Protein AF-L8PBN9-F1 (afdb_monomer_lite)

Foldseek 3Di:
DCVVVVVVVCLVPDPDPPVSVVVVLVVQLVVQLVVLLVLQVVLLVQWDPPDPWIDGRDDVSNVSLVQQLCQLPVPDDSRVSSNVLNCCVPVVPCVVVSSVSSSRSSSVVSVVCVVVVVVVVVVVVVVVVVVVPPD

Organism: NCBI:txid1160705

Sequence (135 aa):
MNTAVEGLRAVLEGSGGGAEKAVRETLATQIASEAWICLFNTAIYASSADEEEPTWPGGWQEDVLRRMLPDVFPDLSPDDALKEALQRRTGGHGGGDLQMRINVAAGRQAMRSKKITSALRALVRIGDAGKESGV

pLDDT: mean 76.47, std 17.83, range [38.59, 96.12]

Secondary structure (DSSP, 8-state):
--HHHHHHHHHHHS---HHHHHHHHHHHHHHHHHHHHHHHHHHHHHSB-SSSSPBPPPTHHHHHHHHHHHHH-TTS-HHHHHHHHHHHHHSSSSHHHHHHHHHHHHHHHHHHTHHHHHHHHHHHHHHHHTTSS--

Structure (mmCIF, N/CA/C/O backbone):
data_AF-L8PBN9-F1
#
_entry.id   AF-L8PBN9-F1
#
loop_
_atom_site.group_PDB
_atom_site.id
_atom_site.type_symbol
_atom_site.label_atom_id
_atom_site.label_alt_id
_atom_site.label_comp_id
_atom_site.label_asym_id
_atom_site.label_entity_id
_atom_site.label_seq_id
_atom_site.pdbx_PDB_ins_code
_atom_site.Cartn_x
_atom_site.Cartn_y
_atom_site.Cartn_z
_atom_site.occupancy
_atom_site.B_iso_or_equiv
_atom_site.auth_seq_id
_atom_site.auth_comp_id
_atom_site.auth_asym_id
_atom_site.auth_atom_id
_atom_site.pdbx_PDB_model_num
ATOM 1 N N . MET A 1 1 ? 2.342 18.235 30.895 1.00 43.69 1 MET A N 1
ATOM 2 C CA . MET A 1 1 ? 2.483 17.857 29.470 1.00 43.69 1 MET A CA 1
ATOM 3 C C . MET A 1 1 ? 2.328 16.345 29.350 1.00 43.69 1 MET A C 1
ATOM 5 O O . MET A 1 1 ? 3.317 15.640 29.402 1.00 43.69 1 MET A O 1
ATOM 9 N N . ASN A 1 2 ? 1.091 15.848 29.304 1.00 43.47 2 ASN A N 1
ATOM 10 C CA . ASN A 1 2 ? 0.772 14.454 28.933 1.00 43.47 2 ASN A CA 1
ATOM 11 C C . ASN A 1 2 ? -0.717 14.255 28.574 1.00 43.47 2 ASN A C 1
ATOM 13 O O . ASN A 1 2 ? -1.143 13.160 28.227 1.00 43.47 2 ASN A O 1
ATOM 17 N N . THR A 1 3 ? -1.496 15.340 28.570 1.00 52.97 3 THR A N 1
ATOM 18 C CA . THR A 1 3 ? -2.949 15.351 28.363 1.00 52.97 3 THR A CA 1
ATOM 19 C C . THR A 1 3 ? -3.370 14.849 26.985 1.00 52.97 3 THR A C 1
ATOM 21 O O . THR A 1 3 ? -4.449 14.288 26.842 1.00 52.97 3 THR A O 1
ATOM 24 N N . ALA A 1 4 ? -2.517 15.004 25.969 1.00 56.94 4 ALA A N 1
ATOM 25 C CA . ALA A 1 4 ? -2.769 14.458 24.638 1.00 56.94 4 ALA A CA 1
ATOM 26 C C . ALA A 1 4 ? -2.675 12.920 24.615 1.00 56.94 4 ALA A C 1
ATOM 28 O O . ALA A 1 4 ? -3.490 12.261 23.975 1.00 56.94 4 ALA A O 1
ATOM 29 N N . VAL A 1 5 ? -1.715 12.347 25.349 1.00 59.00 5 VAL A N 1
ATOM 30 C CA . VAL A 1 5 ? -1.510 10.892 25.440 1.00 59.00 5 VAL A CA 1
ATOM 31 C C . VAL A 1 5 ? -2.564 10.261 26.352 1.00 59.00 5 VAL A C 1
ATOM 33 O O . VAL A 1 5 ? -3.125 9.224 26.013 1.00 59.00 5 VAL A O 1
ATOM 36 N N . GLU A 1 6 ? -2.907 10.919 27.461 1.00 58.81 6 GLU A N 1
ATOM 37 C CA . GLU A 1 6 ? -3.995 10.500 28.357 1.00 58.81 6 GLU A CA 1
ATOM 38 C C . GLU A 1 6 ? -5.373 10.618 27.696 1.00 58.81 6 GLU A C 1
ATOM 40 O O . GLU A 1 6 ? -6.202 9.727 27.859 1.00 58.81 6 GLU A O 1
ATOM 45 N N . GLY A 1 7 ? -5.607 11.658 26.889 1.00 60.81 7 GLY A N 1
ATOM 46 C CA . GLY A 1 7 ? -6.832 11.806 26.101 1.00 60.81 7 GLY A CA 1
ATOM 47 C C . GLY A 1 7 ? -6.970 10.726 25.027 1.00 60.81 7 GLY A C 1
ATOM 48 O O . GLY A 1 7 ? -8.044 10.148 24.872 1.00 60.81 7 GLY A O 1
ATOM 49 N N . LEU A 1 8 ? -5.875 10.383 24.338 1.00 58.81 8 LEU A N 1
ATOM 50 C CA . LEU A 1 8 ? -5.857 9.272 23.383 1.00 58.81 8 LEU A CA 1
ATOM 51 C C . LEU A 1 8 ? -6.096 7.927 24.082 1.00 58.81 8 LEU A C 1
ATOM 53 O O . LEU A 1 8 ? -6.840 7.092 23.575 1.00 58.81 8 LEU A O 1
ATOM 57 N N . ARG A 1 9 ? -5.518 7.735 25.272 1.00 61.97 9 ARG A N 1
ATOM 58 C CA . ARG A 1 9 ? -5.718 6.538 26.092 1.00 61.97 9 ARG A CA 1
ATOM 59 C C . ARG A 1 9 ? -7.161 6.416 26.589 1.00 61.97 9 ARG A C 1
ATOM 61 O O . ARG A 1 9 ? -7.733 5.342 26.471 1.00 61.97 9 ARG A O 1
ATOM 68 N N . ALA A 1 10 ? -7.783 7.506 27.032 1.00 61.94 10 ALA A N 1
ATOM 69 C CA . ALA A 1 10 ? -9.184 7.528 27.459 1.00 61.94 10 ALA A CA 1
ATOM 70 C C . ALA A 1 10 ? -10.160 7.210 26.312 1.00 61.94 10 ALA A C 1
ATOM 72 O O . ALA A 1 10 ? -11.133 6.494 26.521 1.00 61.94 10 ALA A O 1
ATOM 73 N N . VAL A 1 11 ? -9.867 7.664 25.087 1.00 61.72 11 VAL A N 1
ATOM 74 C CA . VAL A 1 11 ? -10.629 7.293 23.879 1.00 61.72 11 VAL A CA 1
ATOM 75 C C . VAL A 1 11 ? -10.388 5.835 23.475 1.00 61.72 11 VAL A C 1
ATOM 77 O O . VAL A 1 11 ? -11.198 5.257 22.764 1.00 61.72 11 VAL A O 1
ATOM 80 N N . LEU A 1 12 ? -9.288 5.205 23.883 1.00 58.53 12 LEU A N 1
ATOM 81 C CA . LEU A 1 12 ? -9.021 3.790 23.600 1.00 58.53 12 LEU A CA 1
ATOM 82 C C . LEU A 1 12 ? -9.579 2.855 24.687 1.00 58.53 12 LEU A C 1
ATOM 84 O O . LEU A 1 12 ? -10.018 1.755 24.360 1.00 58.53 12 LEU A O 1
ATOM 88 N N . GLU A 1 13 ? -9.583 3.297 25.947 1.00 63.09 13 GLU A N 1
ATOM 89 C CA . GLU A 1 13 ? -10.016 2.537 27.132 1.00 63.09 13 GLU A CA 1
ATOM 90 C C . GLU A 1 13 ? -11.494 2.773 27.499 1.00 63.09 13 GLU A C 1
ATOM 92 O O . GLU A 1 13 ? -12.081 1.981 28.237 1.00 63.09 13 GLU A O 1
ATOM 97 N N . GLY A 1 14 ? -12.121 3.827 26.969 1.00 54.06 14 GLY A N 1
ATOM 98 C CA . GLY A 1 14 ? -13.529 4.141 27.184 1.00 54.06 14 GLY A CA 1
ATOM 99 C C . GLY A 1 14 ? -14.475 3.133 26.526 1.00 54.06 14 GLY A C 1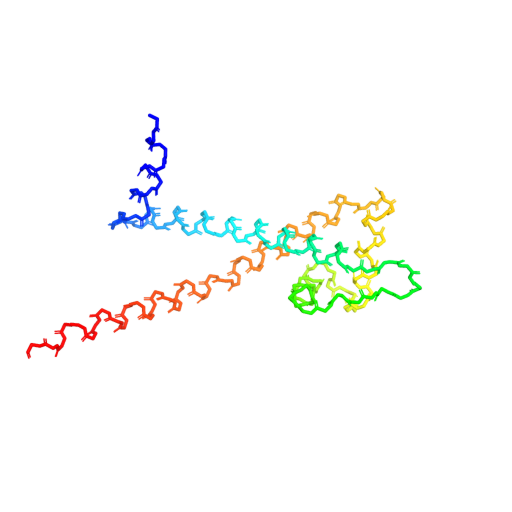
ATOM 100 O O . GLY A 1 14 ? -14.423 2.875 25.318 1.00 54.06 14 GLY A O 1
ATOM 101 N N . SER A 1 15 ? -15.419 2.606 27.309 1.00 57.66 15 SER A N 1
ATOM 102 C CA . SER A 1 15 ? -1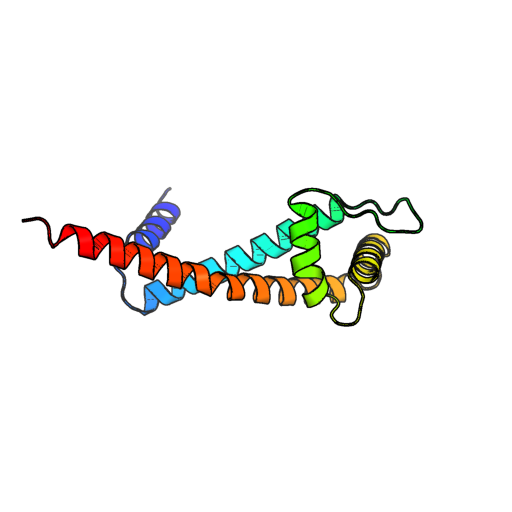6.593 1.844 26.860 1.00 57.66 15 SER A CA 1
ATOM 103 C C . SER A 1 15 ? -17.610 2.756 26.142 1.00 57.66 15 SER A C 1
ATOM 105 O O . SER A 1 15 ? -18.759 2.911 26.544 1.00 57.66 15 SER A O 1
ATOM 107 N N . GLY A 1 16 ? -17.160 3.409 25.071 1.00 49.53 16 GLY A N 1
ATOM 108 C CA . GLY A 1 16 ? -17.890 4.430 24.328 1.00 49.53 16 GLY A CA 1
ATOM 109 C C . GLY A 1 16 ? -18.983 3.907 23.399 1.00 49.53 16 GLY A C 1
ATOM 110 O O . GLY A 1 16 ? -18.818 2.881 22.732 1.00 49.53 16 GLY A O 1
ATOM 111 N N . GLY A 1 17 ? -20.080 4.666 23.299 1.00 65.38 17 GLY A N 1
ATOM 112 C CA . GLY A 1 17 ? -21.181 4.440 22.356 1.00 65.38 17 GLY A CA 1
ATOM 113 C C . GLY A 1 17 ? -20.766 4.477 20.874 1.00 65.38 17 GLY A C 1
ATOM 114 O O . GLY A 1 17 ? -19.609 4.706 20.519 1.00 65.38 17 GLY A O 1
ATOM 115 N N . GLY A 1 18 ? -21.733 4.254 19.973 1.00 67.25 18 GLY A N 1
ATOM 116 C CA . GLY A 1 18 ? -21.491 4.017 18.538 1.00 67.25 18 GLY A CA 1
ATOM 117 C C . GLY A 1 18 ? -20.609 5.049 17.815 1.00 67.25 18 GLY A C 1
ATOM 118 O O . GLY A 1 18 ? -19.855 4.667 16.923 1.00 67.25 18 GLY A O 1
ATOM 119 N N . ALA A 1 19 ? -20.640 6.322 18.227 1.00 70.94 19 ALA A N 1
ATOM 120 C CA . ALA A 1 19 ? -19.827 7.388 17.636 1.00 70.94 19 ALA A CA 1
ATOM 121 C C . ALA A 1 19 ? -18.323 7.248 17.947 1.00 70.94 19 ALA A C 1
ATOM 123 O O . ALA A 1 19 ? -17.499 7.339 17.041 1.00 70.94 19 ALA A O 1
ATOM 124 N N . GLU A 1 20 ? -17.949 6.954 19.195 1.00 71.56 20 GLU A N 1
ATOM 125 C CA . GLU A 1 20 ? -16.544 6.786 19.598 1.00 71.56 20 GLU A CA 1
ATOM 126 C C . GLU A 1 20 ? -15.922 5.553 18.933 1.00 71.56 20 GLU A C 1
ATOM 128 O O . GLU A 1 20 ? -14.799 5.577 18.428 1.00 71.56 20 GLU A O 1
ATOM 133 N N . LYS A 1 21 ? -16.714 4.481 18.831 1.00 72.38 21 LYS A N 1
ATOM 134 C CA . LYS A 1 21 ? -16.360 3.292 18.058 1.00 72.38 21 LYS A CA 1
ATOM 135 C C . LYS A 1 21 ? -16.118 3.620 16.580 1.00 72.38 21 LYS A C 1
ATOM 137 O O . LYS A 1 21 ? -15.131 3.143 16.026 1.00 72.38 21 LYS A O 1
ATOM 142 N N . ALA A 1 22 ? -16.977 4.426 15.955 1.00 73.81 22 ALA A N 1
ATOM 143 C CA . ALA A 1 22 ? -16.823 4.818 14.554 1.00 73.81 22 ALA A CA 1
ATOM 144 C C . ALA A 1 22 ? -15.561 5.667 14.323 1.00 73.81 22 ALA A C 1
ATOM 146 O O . ALA A 1 22 ? -14.848 5.454 13.339 1.00 73.81 22 ALA A O 1
ATOM 147 N N . VAL A 1 23 ? -15.236 6.575 15.250 1.00 78.69 23 VAL A N 1
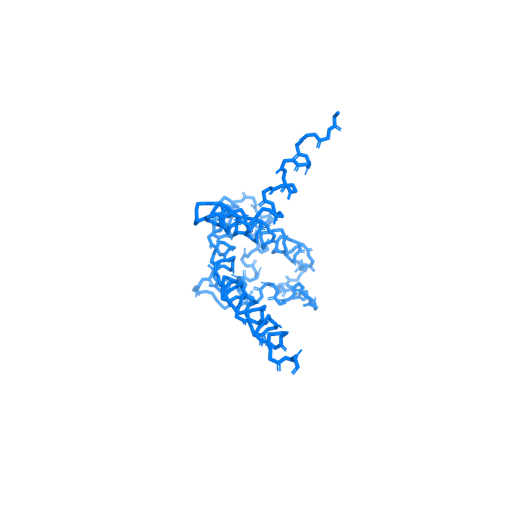ATOM 148 C CA . VAL A 1 23 ? -13.990 7.358 15.210 1.00 78.69 23 VAL A CA 1
ATOM 149 C C . VAL A 1 23 ? -12.771 6.439 15.315 1.00 78.69 23 VAL A C 1
ATOM 151 O O . VAL A 1 23 ? -11.893 6.503 14.454 1.00 78.69 23 VAL A O 1
ATOM 154 N N . ARG A 1 24 ? -12.741 5.519 16.292 1.00 76.25 24 ARG A N 1
ATOM 155 C CA . ARG A 1 24 ? -11.653 4.532 16.433 1.00 76.25 24 ARG A CA 1
ATOM 156 C C . ARG A 1 24 ? -11.476 3.673 15.182 1.00 76.25 24 A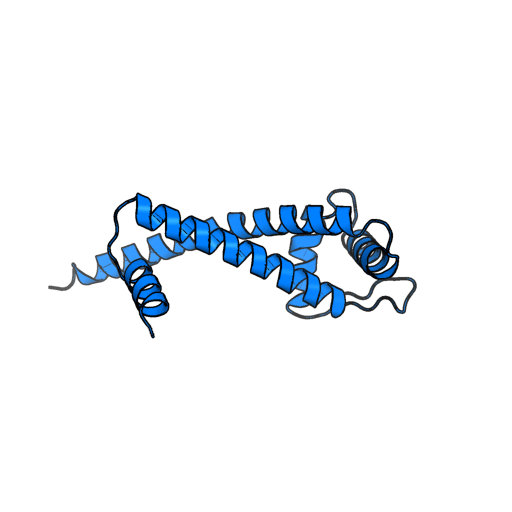RG A C 1
ATOM 158 O O . ARG A 1 24 ? -10.353 3.471 14.731 1.00 76.25 24 ARG A O 1
ATOM 165 N N . GLU A 1 25 ? -12.569 3.172 14.608 1.00 79.19 25 GLU A N 1
ATOM 166 C CA . GLU A 1 25 ? -12.524 2.347 13.392 1.00 79.19 25 GLU A CA 1
ATOM 167 C C . GLU A 1 25 ? -12.028 3.142 12.174 1.00 79.19 25 GLU A C 1
ATOM 169 O O . GLU A 1 25 ? -11.292 2.607 11.339 1.00 79.19 25 GLU A O 1
ATOM 174 N N . THR A 1 26 ? -12.383 4.425 12.084 1.00 82.94 26 THR A N 1
ATOM 175 C CA . THR A 1 26 ? -11.908 5.324 11.024 1.00 82.94 26 THR A CA 1
ATOM 176 C C . THR A 1 26 ? -10.406 5.563 11.145 1.00 82.94 26 THR A C 1
ATOM 178 O O . THR A 1 26 ? -9.680 5.327 10.179 1.00 82.94 26 THR A O 1
ATOM 181 N N . LEU A 1 27 ? -9.923 5.922 12.339 1.00 85.06 27 LEU A N 1
ATOM 182 C CA . LEU A 1 27 ? -8.495 6.127 12.601 1.00 85.06 27 LEU A CA 1
ATOM 183 C C . LEU A 1 27 ? -7.682 4.856 12.337 1.00 85.06 27 LEU A C 1
ATOM 185 O O . LEU A 1 27 ? -6.661 4.909 11.658 1.00 85.06 27 LEU A O 1
ATOM 189 N N . ALA A 1 28 ? -8.165 3.694 12.789 1.00 80.88 28 ALA A N 1
ATOM 190 C CA . ALA A 1 28 ? -7.506 2.417 12.525 1.00 80.88 28 ALA A CA 1
ATOM 191 C C . ALA A 1 28 ? -7.405 2.113 11.020 1.00 80.88 28 ALA A C 1
ATOM 193 O O . ALA A 1 28 ? -6.390 1.597 10.557 1.00 80.88 28 ALA A O 1
ATOM 194 N N . THR A 1 29 ? -8.438 2.458 10.243 1.00 83.88 29 THR A N 1
ATOM 195 C CA . THR A 1 29 ? -8.417 2.295 8.780 1.00 83.88 29 THR A CA 1
ATOM 196 C C . THR A 1 29 ? -7.380 3.209 8.137 1.00 83.88 29 THR A C 1
ATOM 198 O O . THR A 1 29 ? -6.655 2.772 7.246 1.00 83.88 29 THR A O 1
ATOM 201 N N . GLN A 1 30 ? -7.296 4.461 8.587 1.00 86.94 30 GLN A N 1
ATOM 202 C CA . GLN A 1 30 ? -6.327 5.419 8.068 1.00 86.94 30 GLN A CA 1
ATOM 203 C C . GLN A 1 30 ? -4.890 4.968 8.358 1.00 86.94 30 GLN A C 1
ATOM 205 O O . GLN A 1 30 ? -4.096 4.859 7.427 1.00 86.94 30 GLN A O 1
ATOM 210 N N . ILE A 1 31 ? -4.593 4.599 9.608 1.00 85.88 31 ILE A N 1
ATOM 211 C CA . ILE A 1 31 ? -3.272 4.091 10.012 1.00 85.88 31 ILE A CA 1
ATOM 212 C C . ILE A 1 31 ? -2.903 2.845 9.201 1.00 85.88 31 ILE A C 1
ATOM 214 O O . ILE A 1 31 ? -1.785 2.733 8.707 1.00 85.88 31 ILE A O 1
ATOM 218 N N . ALA A 1 32 ? -3.843 1.913 9.015 1.00 86.69 32 ALA A N 1
ATOM 219 C CA . ALA A 1 32 ? -3.600 0.729 8.199 1.00 86.69 32 ALA A CA 1
ATOM 220 C C . ALA A 1 32 ? -3.288 1.089 6.737 1.00 86.69 32 ALA A C 1
ATOM 222 O O . ALA A 1 32 ? -2.421 0.466 6.130 1.00 86.69 32 ALA A O 1
ATOM 223 N N . SER A 1 33 ? -3.964 2.092 6.170 1.00 91.12 33 SER A N 1
ATOM 224 C CA . SER A 1 33 ? -3.685 2.565 4.810 1.00 91.12 33 SER A CA 1
ATOM 225 C C . SER A 1 33 ? -2.286 3.171 4.709 1.00 91.12 33 SER A C 1
ATOM 227 O O . SER A 1 33 ? -1.542 2.836 3.792 1.00 91.12 33 SER A O 1
ATOM 229 N N . GLU A 1 34 ? -1.900 4.021 5.659 1.00 92.25 34 GLU A N 1
ATOM 230 C CA . GLU A 1 34 ? -0.560 4.620 5.714 1.00 92.25 34 GLU A CA 1
ATOM 231 C C . GLU A 1 34 ? 0.531 3.550 5.881 1.00 92.25 34 GLU A C 1
ATOM 233 O O . GLU A 1 34 ? 1.559 3.597 5.201 1.00 92.25 34 GLU A O 1
ATOM 238 N N . ALA A 1 35 ? 0.278 2.527 6.703 1.00 93.62 35 ALA A N 1
ATOM 239 C CA . ALA A 1 35 ? 1.176 1.389 6.863 1.00 93.62 35 ALA A CA 1
ATOM 240 C C . ALA A 1 35 ? 1.363 0.610 5.551 1.00 93.62 35 ALA A C 1
ATOM 242 O O . ALA A 1 35 ? 2.497 0.302 5.194 1.00 93.62 35 ALA A O 1
ATOM 243 N N . TRP A 1 36 ? 0.291 0.336 4.797 1.00 93.75 36 TRP A N 1
ATOM 244 C CA . TRP A 1 36 ? 0.390 -0.326 3.488 1.00 93.75 36 TRP A CA 1
ATOM 245 C C . TRP A 1 36 ? 1.208 0.482 2.478 1.00 93.75 36 TRP A C 1
ATOM 247 O O . TRP A 1 36 ? 2.023 -0.099 1.766 1.00 93.75 36 TRP A O 1
ATOM 257 N N . ILE A 1 37 ? 1.044 1.809 2.445 1.00 95.69 37 ILE A N 1
ATOM 258 C CA . ILE A 1 37 ? 1.853 2.691 1.586 1.00 95.69 37 ILE A CA 1
ATOM 259 C C . ILE A 1 37 ? 3.334 2.586 1.964 1.00 95.69 37 ILE A C 1
ATOM 261 O O . ILE A 1 37 ? 4.184 2.401 1.095 1.00 95.69 37 ILE A O 1
ATOM 265 N N . CYS A 1 38 ? 3.645 2.674 3.260 1.00 95.62 38 CYS A N 1
ATOM 266 C CA . CYS A 1 38 ? 5.014 2.575 3.757 1.00 95.62 38 CYS A CA 1
ATOM 267 C C . CYS A 1 38 ? 5.646 1.221 3.400 1.00 95.62 38 CYS A C 1
ATOM 269 O O . CYS A 1 38 ? 6.710 1.188 2.786 1.00 95.62 38 CYS A O 1
ATOM 271 N N . LEU A 1 39 ? 4.952 0.117 3.697 1.00 95.25 39 LEU A N 1
ATOM 272 C CA . LEU A 1 39 ? 5.401 -1.242 3.388 1.00 95.25 39 LEU A CA 1
ATOM 273 C C . LEU A 1 39 ? 5.655 -1.434 1.892 1.00 95.25 39 LEU A C 1
ATOM 275 O O . LEU A 1 39 ? 6.678 -2.004 1.519 1.00 95.25 39 LEU A O 1
ATOM 279 N N . PHE A 1 40 ? 4.749 -0.945 1.039 1.00 95.00 40 PHE A N 1
ATOM 280 C CA . PHE A 1 40 ? 4.911 -1.020 -0.410 1.00 95.00 40 PHE A CA 1
ATOM 281 C C . PHE A 1 40 ? 6.161 -0.274 -0.866 1.00 95.00 40 PHE A C 1
ATOM 283 O O . PHE A 1 40 ? 6.983 -0.835 -1.585 1.00 95.00 40 PHE A O 1
ATOM 290 N N . ASN A 1 41 ? 6.345 0.961 -0.397 1.00 92.81 41 ASN A N 1
ATOM 291 C CA . ASN A 1 41 ? 7.521 1.753 -0.735 1.00 92.81 41 ASN A CA 1
ATOM 292 C C . ASN A 1 41 ? 8.805 1.050 -0.279 1.00 92.81 41 ASN A C 1
ATOM 294 O O . ASN A 1 41 ? 9.738 0.921 -1.069 1.00 92.81 41 ASN A O 1
ATOM 298 N N . THR A 1 42 ? 8.849 0.527 0.951 1.00 93.12 42 THR A N 1
ATOM 299 C CA . THR A 1 42 ? 10.001 -0.242 1.445 1.00 93.12 42 THR A CA 1
ATOM 300 C C . THR A 1 42 ? 10.277 -1.477 0.587 1.00 93.12 42 THR A C 1
ATOM 302 O O . THR A 1 42 ? 11.433 -1.736 0.258 1.00 93.12 42 THR A O 1
ATOM 305 N N . ALA A 1 43 ? 9.245 -2.217 0.180 1.00 94.38 43 ALA A N 1
ATOM 306 C CA . ALA A 1 43 ? 9.404 -3.394 -0.666 1.00 94.38 43 ALA A CA 1
ATOM 307 C C . ALA A 1 43 ? 9.909 -3.041 -2.077 1.00 94.38 43 ALA A C 1
ATOM 309 O O . ALA A 1 43 ? 10.808 -3.701 -2.597 1.00 94.38 43 ALA A O 1
ATOM 310 N N . ILE A 1 44 ? 9.414 -1.947 -2.662 1.00 91.25 44 ILE A N 1
ATOM 311 C CA . ILE A 1 44 ? 9.912 -1.411 -3.936 1.00 91.25 44 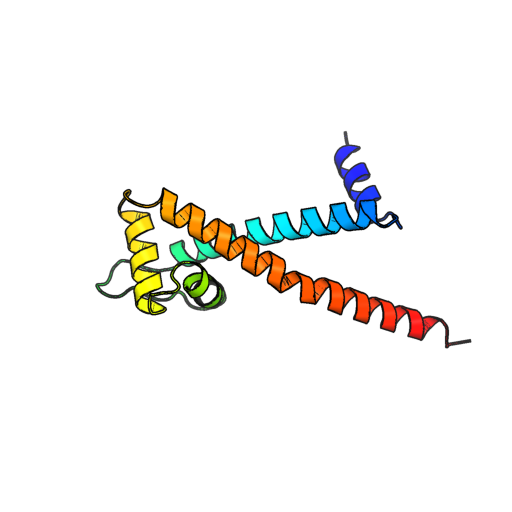ILE A CA 1
ATOM 312 C C . ILE A 1 44 ? 11.385 -0.987 -3.834 1.00 91.25 44 ILE A C 1
ATOM 314 O O . ILE A 1 44 ? 12.140 -1.176 -4.784 1.00 91.25 44 ILE A O 1
ATOM 318 N N . TYR A 1 45 ? 11.826 -0.427 -2.704 1.00 88.94 45 TYR A N 1
ATOM 319 C CA . TYR A 1 45 ? 13.244 -0.105 -2.488 1.00 88.94 45 TYR A CA 1
ATOM 320 C C . TYR A 1 45 ? 14.125 -1.347 -2.329 1.00 88.94 45 TYR A C 1
ATOM 322 O O . TYR A 1 45 ? 15.282 -1.314 -2.734 1.00 88.94 45 TYR A O 1
ATOM 330 N N . ALA A 1 46 ? 13.589 -2.428 -1.759 1.00 89.12 46 ALA A N 1
ATOM 331 C CA . ALA A 1 46 ? 14.291 -3.705 -1.646 1.00 89.12 46 ALA A CA 1
ATOM 332 C C . ALA A 1 46 ? 14.390 -4.462 -2.984 1.00 89.12 46 ALA A C 1
ATOM 334 O O . ALA A 1 46 ? 15.145 -5.425 -3.082 1.00 89.12 46 ALA A O 1
ATOM 335 N N . SER A 1 47 ? 13.629 -4.039 -3.996 1.00 87.25 47 SER A N 1
ATOM 336 C CA . SER A 1 47 ? 13.660 -4.613 -5.341 1.00 87.25 47 SER A CA 1
ATOM 337 C C . SER A 1 47 ? 14.779 -3.962 -6.160 1.00 87.25 47 SER A C 1
ATOM 339 O O . SER A 1 47 ? 14.900 -2.730 -6.191 1.00 87.25 47 SER A O 1
ATOM 341 N N . SER A 1 48 ? 15.593 -4.775 -6.835 1.00 74.19 48 SER A N 1
ATOM 342 C CA . SER A 1 48 ? 16.659 -4.277 -7.709 1.00 74.19 48 SER A CA 1
ATOM 343 C C . SER A 1 48 ? 16.122 -3.936 -9.099 1.00 74.19 48 SER A C 1
ATOM 345 O O . SER A 1 48 ? 15.241 -4.620 -9.618 1.00 74.19 48 SER A O 1
ATOM 347 N N . ALA A 1 49 ? 16.675 -2.877 -9.691 1.00 65.25 49 ALA A N 1
ATOM 348 C CA . ALA A 1 49 ? 16.431 -2.478 -11.077 1.00 65.25 49 ALA A CA 1
ATOM 349 C C . ALA A 1 49 ? 17.683 -2.656 -11.962 1.00 65.25 49 ALA A C 1
ATOM 351 O O . ALA A 1 49 ? 17.722 -2.104 -13.057 1.00 65.25 49 ALA A O 1
ATOM 352 N N . ASP A 1 50 ? 18.710 -3.364 -11.471 1.00 60.38 50 ASP A N 1
ATOM 353 C CA . ASP A 1 50 ? 20.015 -3.486 -12.144 1.00 60.38 50 ASP A CA 1
ATOM 354 C C . ASP A 1 50 ? 20.015 -4.428 -13.366 1.00 60.38 50 ASP A C 1
ATOM 356 O O . ASP A 1 50 ? 21.000 -4.465 -14.100 1.00 60.38 50 ASP A O 1
ATOM 360 N N . GLU A 1 51 ? 18.927 -5.160 -13.628 1.00 56.28 51 GLU A N 1
ATOM 361 C CA . GLU A 1 51 ? 18.817 -6.108 -14.747 1.00 56.28 51 GLU A CA 1
ATOM 362 C C . GLU A 1 51 ? 17.678 -5.737 -15.720 1.00 56.28 51 GLU A C 1
ATOM 364 O O . GLU A 1 51 ? 16.790 -4.946 -15.398 1.00 56.28 51 GLU A O 1
ATOM 369 N N . GLU A 1 52 ? 17.686 -6.321 -16.931 1.00 64.56 52 GLU A N 1
ATOM 370 C CA . GLU A 1 52 ? 16.577 -6.197 -17.903 1.00 64.56 52 GLU A CA 1
ATOM 371 C C . GLU A 1 52 ? 15.237 -6.707 -17.333 1.00 64.56 52 GLU A C 1
ATOM 373 O O . GLU A 1 52 ? 14.170 -6.280 -17.789 1.00 64.56 52 GLU A O 1
ATOM 378 N N . GLU A 1 53 ? 15.294 -7.551 -16.298 1.00 72.12 53 GLU A N 1
ATOM 379 C CA . GLU A 1 53 ? 14.158 -8.090 -15.557 1.00 72.12 53 GLU A CA 1
ATOM 380 C C . GLU A 1 53 ? 14.197 -7.662 -14.079 1.00 72.12 53 GLU A C 1
ATOM 382 O O . GLU A 1 53 ? 15.235 -7.777 -13.422 1.00 72.12 53 GLU A O 1
ATOM 387 N N . PRO A 1 54 ? 13.083 -7.161 -13.516 1.00 79.44 54 PRO A N 1
ATOM 388 C CA . PRO A 1 54 ? 13.046 -6.741 -12.124 1.00 79.44 54 PRO A CA 1
ATOM 389 C C . PRO A 1 54 ? 13.168 -7.943 -11.182 1.00 79.44 54 PRO A C 1
ATOM 391 O O . PRO A 1 54 ? 12.421 -8.918 -11.273 1.00 79.44 54 PRO A O 1
ATOM 394 N N . THR A 1 55 ? 14.078 -7.860 -10.213 1.00 88.75 55 THR A N 1
ATOM 395 C CA . THR A 1 55 ? 14.215 -8.915 -9.206 1.00 88.75 55 THR A CA 1
ATOM 396 C C . THR A 1 55 ? 13.198 -8.712 -8.090 1.00 88.75 55 THR A C 1
ATOM 398 O O . THR A 1 55 ? 13.212 -7.686 -7.402 1.00 88.75 55 THR A O 1
ATOM 401 N N . TRP A 1 56 ? 12.345 -9.714 -7.871 1.00 92.12 56 TRP A N 1
ATOM 402 C CA . TRP A 1 56 ? 11.467 -9.746 -6.705 1.00 92.12 56 TRP A CA 1
ATOM 403 C C . TRP A 1 56 ? 12.289 -9.788 -5.410 1.00 92.12 56 TRP A C 1
ATOM 405 O O . TRP A 1 56 ? 13.220 -10.589 -5.296 1.00 92.12 56 TRP A O 1
ATOM 415 N N . PRO A 1 57 ? 11.954 -8.959 -4.410 1.00 91.00 57 PRO A N 1
ATOM 416 C CA . PRO A 1 57 ? 12.565 -9.061 -3.098 1.00 91.00 57 PRO A CA 1
ATOM 417 C C . PRO A 1 57 ? 11.971 -10.277 -2.384 1.00 91.00 57 PRO A C 1
ATOM 419 O O . PRO A 1 57 ? 10.771 -10.485 -2.470 1.00 91.00 57 PRO A O 1
ATOM 422 N N . GLY A 1 58 ? 12.768 -11.056 -1.654 1.00 90.00 58 GLY A N 1
ATOM 423 C CA . GLY A 1 58 ? 12.240 -12.179 -0.870 1.00 90.00 58 GLY A CA 1
ATOM 424 C C . GLY A 1 58 ? 11.530 -11.745 0.421 1.00 90.00 58 GLY A C 1
ATOM 425 O O . GLY A 1 58 ? 11.582 -10.586 0.832 1.00 90.00 58 GLY A O 1
ATOM 426 N N . GLY A 1 59 ? 10.915 -12.705 1.116 1.00 93.81 59 GLY A N 1
ATOM 427 C CA . GLY A 1 59 ? 10.314 -12.491 2.437 1.00 93.81 59 GLY A CA 1
ATOM 428 C C . GLY A 1 59 ? 9.025 -11.664 2.399 1.00 93.81 59 GLY A C 1
ATOM 429 O O . GLY A 1 59 ? 8.232 -11.762 1.468 1.00 93.81 59 GLY A O 1
ATOM 430 N N . TRP A 1 60 ? 8.805 -10.839 3.428 1.00 94.31 60 TRP A N 1
ATOM 431 C CA . TRP A 1 60 ? 7.566 -10.059 3.567 1.00 94.31 60 TRP A CA 1
ATOM 432 C C . TRP A 1 60 ? 7.422 -8.975 2.491 1.00 94.31 60 TRP A C 1
ATOM 434 O O . TRP A 1 60 ? 6.308 -8.552 2.178 1.00 94.31 60 TRP A O 1
ATOM 444 N N . GLN A 1 61 ? 8.537 -8.510 1.928 1.00 95.12 61 GLN A N 1
ATOM 445 C CA . GLN A 1 61 ? 8.549 -7.530 0.852 1.00 95.12 61 GLN A CA 1
ATOM 446 C C . GLN A 1 61 ? 7.880 -8.101 -0.403 1.00 95.12 61 GLN A C 1
ATOM 448 O O . GLN A 1 61 ? 7.055 -7.417 -1.011 1.00 95.12 61 GLN A O 1
ATOM 453 N N . GLU A 1 62 ? 8.165 -9.363 -0.743 1.00 95.38 62 GLU A N 1
ATOM 454 C CA . GLU A 1 62 ? 7.504 -10.057 -1.853 1.00 95.38 62 GLU A CA 1
ATOM 455 C C . GLU A 1 62 ? 5.994 -10.110 -1.643 1.00 95.38 62 GLU A C 1
ATOM 457 O O . GLU A 1 62 ? 5.221 -9.738 -2.525 1.00 95.38 62 GLU A O 1
ATOM 462 N N . ASP A 1 63 ? 5.576 -10.528 -0.446 1.00 95.38 63 ASP A N 1
ATOM 463 C CA . ASP A 1 63 ? 4.167 -10.698 -0.097 1.00 95.38 63 ASP A CA 1
ATOM 464 C C . ASP A 1 63 ? 3.392 -9.384 -0.233 1.00 95.38 63 ASP A C 1
ATOM 466 O O . ASP A 1 63 ? 2.275 -9.360 -0.760 1.00 95.38 63 ASP A O 1
ATOM 470 N N . VAL A 1 64 ? 3.987 -8.272 0.208 1.00 96.12 64 VAL A N 1
ATOM 471 C CA . VAL A 1 64 ? 3.399 -6.935 0.071 1.00 96.12 64 VAL A CA 1
ATOM 472 C C . VAL A 1 64 ? 3.234 -6.565 -1.401 1.00 96.12 64 VAL A C 1
ATOM 474 O O . VAL A 1 64 ? 2.147 -6.135 -1.800 1.00 96.12 64 VAL A O 1
ATOM 477 N N . LEU A 1 65 ? 4.270 -6.760 -2.221 1.00 95.94 65 LEU A N 1
ATOM 478 C CA . LEU A 1 65 ? 4.227 -6.434 -3.648 1.00 95.94 65 LEU A CA 1
ATOM 479 C C . LEU A 1 65 ? 3.208 -7.297 -4.387 1.00 95.94 65 LEU A C 1
ATOM 481 O O . LEU A 1 65 ? 2.345 -6.757 -5.076 1.00 95.94 65 LEU A O 1
ATOM 485 N N . ARG A 1 66 ? 3.215 -8.616 -4.179 1.00 95.50 66 ARG A N 1
ATOM 486 C CA . ARG A 1 66 ? 2.240 -9.537 -4.786 1.00 95.50 66 ARG A CA 1
ATOM 487 C C . ARG A 1 66 ? 0.805 -9.187 -4.415 1.00 95.50 66 ARG A C 1
ATOM 489 O O . ARG A 1 66 ? -0.113 -9.403 -5.203 1.00 95.50 66 ARG A O 1
ATOM 496 N N . ARG A 1 67 ? 0.596 -8.640 -3.219 1.00 94.69 67 ARG A N 1
ATOM 497 C CA . ARG A 1 67 ? -0.732 -8.280 -2.725 1.00 94.69 67 ARG A CA 1
ATOM 498 C C . ARG A 1 67 ? -1.212 -6.915 -3.202 1.00 94.69 67 ARG A C 1
ATOM 500 O O . ARG A 1 67 ? -2.422 -6.722 -3.308 1.00 94.69 67 ARG A O 1
ATOM 507 N N . MET A 1 68 ? -0.301 -5.980 -3.458 1.00 95.94 68 MET A N 1
ATOM 508 C CA . MET A 1 68 ? -0.640 -4.612 -3.852 1.00 95.94 68 MET A CA 1
ATOM 509 C C . MET A 1 68 ? -0.528 -4.356 -5.352 1.00 95.94 68 MET A C 1
ATOM 511 O O . MET A 1 68 ? -1.383 -3.651 -5.882 1.00 95.94 68 MET A O 1
ATOM 515 N N . LEU A 1 69 ? 0.458 -4.926 -6.049 1.00 96.00 69 LEU A N 1
ATOM 516 C CA . LEU A 1 69 ? 0.672 -4.697 -7.482 1.00 96.00 69 LEU A CA 1
ATOM 517 C C . LEU A 1 69 ? -0.574 -4.969 -8.336 1.00 96.00 69 LEU A C 1
ATOM 519 O O . LEU A 1 69 ? -0.863 -4.115 -9.167 1.00 96.00 69 LEU A O 1
ATOM 523 N N . PRO A 1 70 ? -1.390 -6.017 -8.097 1.00 95.25 70 PRO A N 1
ATOM 524 C CA . PRO A 1 70 ? -2.625 -6.218 -8.862 1.00 95.25 70 PRO A CA 1
ATOM 525 C C . PRO A 1 70 ? -3.665 -5.105 -8.663 1.00 95.25 70 PRO A C 1
ATOM 527 O O . PRO A 1 70 ? -4.441 -4.799 -9.562 1.00 95.25 70 PRO A O 1
ATOM 530 N N . ASP A 1 71 ? -3.695 -4.475 -7.484 1.00 94.62 71 ASP A N 1
ATOM 531 C CA . ASP A 1 71 ? -4.578 -3.334 -7.228 1.00 94.62 71 ASP A CA 1
ATOM 532 C C . ASP A 1 71 ? -3.995 -2.024 -7.797 1.00 94.62 71 ASP A C 1
ATOM 534 O O . ASP A 1 71 ? -4.756 -1.084 -8.034 1.00 94.62 71 ASP A O 1
ATOM 538 N N . VAL A 1 72 ? -2.671 -1.930 -7.972 1.00 95.00 72 VAL A N 1
ATOM 539 C CA . VAL A 1 72 ? -1.994 -0.756 -8.548 1.00 95.00 72 VAL A CA 1
ATOM 540 C C . VAL A 1 72 ? -2.030 -0.821 -10.075 1.00 95.00 72 VAL A C 1
ATOM 542 O O . VAL A 1 72 ? -2.419 0.162 -10.699 1.00 95.00 72 VAL A O 1
ATOM 545 N N . PHE A 1 73 ? -1.694 -1.962 -10.676 1.00 95.12 73 PHE A N 1
ATOM 546 C CA . PHE A 1 73 ? -1.629 -2.238 -12.113 1.00 95.12 73 PHE A CA 1
ATOM 547 C C . PHE A 1 73 ? -2.519 -3.439 -12.472 1.00 95.12 73 PHE A C 1
ATOM 549 O O . PHE A 1 73 ? -2.017 -4.549 -12.623 1.00 95.12 73 PHE A O 1
ATOM 556 N N . PRO A 1 74 ? -3.840 -3.237 -12.608 1.00 93.25 74 PRO A N 1
ATOM 557 C CA . PRO A 1 74 ? -4.775 -4.343 -12.828 1.00 93.25 74 PRO A CA 1
ATOM 558 C C . PRO A 1 74 ? -4.609 -5.028 -14.190 1.00 93.25 74 PRO A C 1
ATOM 560 O O . PRO A 1 74 ? -4.956 -6.197 -14.324 1.00 93.25 74 PRO A O 1
ATOM 563 N N . ASP A 1 75 ? -4.077 -4.309 -15.179 1.00 95.00 75 ASP A N 1
ATOM 564 C CA . ASP A 1 75 ? -3.944 -4.785 -16.560 1.00 95.00 75 ASP A CA 1
ATOM 565 C C . ASP A 1 75 ? -2.564 -5.395 -16.860 1.00 95.00 75 ASP A C 1
ATOM 567 O O . ASP A 1 75 ? -2.303 -5.793 -17.994 1.00 95.00 75 ASP A O 1
ATOM 571 N N . LEU A 1 76 ? -1.666 -5.445 -15.869 1.00 94.62 76 LEU A N 1
ATOM 572 C CA . LEU A 1 76 ? -0.304 -5.957 -16.026 1.00 94.62 76 LEU A CA 1
ATOM 573 C C . LEU A 1 76 ? -0.127 -7.289 -15.298 1.00 94.62 76 LEU A C 1
ATOM 575 O O . LEU A 1 76 ? -0.751 -7.547 -14.265 1.00 94.62 76 LEU A O 1
ATOM 579 N N . SER A 1 77 ? 0.770 -8.127 -15.823 1.00 93.06 77 SER A N 1
ATOM 580 C CA . SER A 1 77 ? 1.261 -9.285 -15.078 1.00 93.06 77 SER A CA 1
ATOM 581 C C . SER A 1 77 ? 2.033 -8.816 -13.831 1.00 93.06 77 SER A C 1
ATOM 583 O O . SER A 1 77 ? 2.490 -7.672 -13.793 1.00 93.06 77 SER A O 1
ATOM 585 N N . PRO A 1 78 ? 2.201 -9.652 -12.790 1.00 91.31 78 PRO A N 1
ATOM 586 C CA . PRO A 1 78 ? 2.966 -9.261 -11.607 1.00 91.31 78 PRO A CA 1
ATOM 587 C C . PRO A 1 78 ? 4.385 -8.770 -11.930 1.00 91.31 78 PRO A C 1
ATOM 589 O O . PRO A 1 78 ? 4.828 -7.787 -11.337 1.00 91.31 78 PRO A O 1
ATOM 592 N N . ASP A 1 79 ? 5.070 -9.430 -12.864 1.00 90.94 79 ASP A N 1
ATOM 593 C CA . ASP A 1 79 ? 6.447 -9.102 -13.247 1.00 90.94 79 ASP A CA 1
ATOM 594 C C . ASP A 1 79 ? 6.497 -7.767 -14.006 1.00 90.94 79 ASP A C 1
ATOM 596 O O . ASP A 1 79 ? 7.258 -6.866 -13.642 1.00 90.94 79 ASP A O 1
ATOM 600 N N . ASP A 1 80 ? 5.591 -7.576 -14.972 1.00 91.94 80 ASP A N 1
ATOM 601 C CA . ASP A 1 80 ? 5.451 -6.313 -15.707 1.00 91.94 80 ASP A CA 1
ATOM 602 C C . ASP A 1 80 ? 5.046 -5.157 -14.781 1.00 91.94 80 ASP A C 1
ATOM 604 O O . ASP A 1 80 ? 5.530 -4.033 -14.916 1.00 91.94 80 ASP A O 1
ATOM 608 N N . ALA A 1 81 ? 4.179 -5.425 -13.803 1.00 94.19 81 ALA A N 1
ATOM 609 C CA . ALA A 1 81 ? 3.750 -4.449 -12.810 1.00 94.19 81 ALA A CA 1
ATOM 610 C C . ALA A 1 81 ? 4.910 -4.015 -11.903 1.00 94.19 81 ALA A C 1
ATOM 612 O O . ALA A 1 81 ? 5.026 -2.829 -11.582 1.00 94.19 81 ALA A O 1
ATOM 613 N N . LEU A 1 82 ? 5.774 -4.950 -11.494 1.00 92.88 82 LEU A N 1
ATOM 614 C CA . LEU A 1 82 ? 6.973 -4.634 -10.720 1.00 92.88 82 LEU A CA 1
ATOM 615 C C . LEU A 1 82 ? 7.958 -3.801 -11.551 1.00 92.88 82 LEU A C 1
ATOM 617 O O . LEU A 1 82 ? 8.476 -2.795 -11.058 1.00 92.88 82 LEU A O 1
ATOM 621 N N . LYS A 1 83 ? 8.163 -4.169 -12.821 1.00 90.81 83 LYS A N 1
ATOM 622 C CA . LYS A 1 83 ? 9.008 -3.431 -13.771 1.00 90.81 83 LYS A CA 1
ATOM 623 C C . LYS A 1 83 ? 8.529 -1.992 -13.933 1.00 90.81 83 LYS A C 1
ATOM 625 O O . LYS A 1 83 ? 9.304 -1.055 -13.747 1.00 90.81 83 LYS A O 1
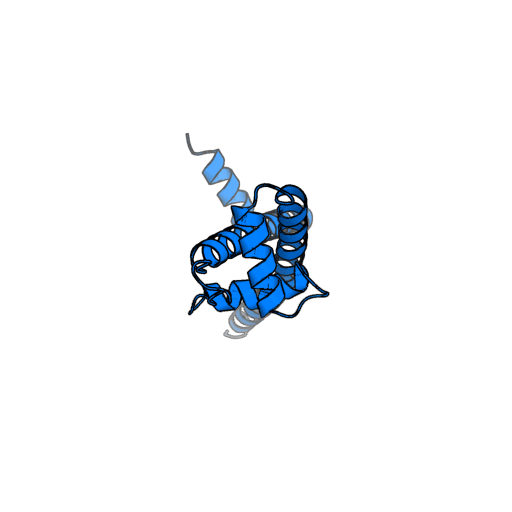ATOM 630 N N . GLU A 1 84 ? 7.239 -1.813 -14.198 1.00 90.44 84 GLU A N 1
ATOM 631 C CA . GLU A 1 84 ? 6.601 -0.505 -14.356 1.00 90.44 84 GLU A CA 1
ATOM 632 C C . GLU A 1 84 ? 6.711 0.339 -13.074 1.00 90.44 84 GLU A C 1
ATOM 634 O O . GLU A 1 84 ? 7.026 1.531 -13.130 1.00 90.44 84 GLU A O 1
ATOM 639 N N . ALA A 1 85 ? 6.506 -0.267 -11.898 1.00 91.06 85 ALA A N 1
ATOM 640 C CA . ALA A 1 85 ? 6.659 0.416 -10.613 1.00 91.06 85 ALA A CA 1
ATOM 641 C C . ALA A 1 85 ? 8.095 0.928 -10.401 1.00 91.06 85 ALA A C 1
ATOM 643 O O . ALA A 1 85 ? 8.289 2.072 -9.975 1.00 91.06 85 ALA A O 1
ATOM 644 N N . LEU A 1 86 ? 9.100 0.109 -10.727 1.00 89.38 86 LEU A N 1
ATOM 645 C CA . LEU A 1 86 ? 10.514 0.472 -10.622 1.00 89.38 86 LEU A CA 1
ATOM 646 C C . LEU A 1 86 ? 10.909 1.563 -11.621 1.00 89.38 86 LEU A C 1
ATOM 648 O O . LEU A 1 86 ? 11.598 2.509 -11.235 1.00 89.38 86 LEU A O 1
ATOM 652 N N . GLN A 1 87 ? 10.431 1.483 -12.863 1.00 87.31 87 GLN A N 1
ATOM 653 C CA . GLN A 1 87 ? 10.686 2.494 -13.892 1.00 87.31 87 GLN A CA 1
ATOM 654 C C . GLN A 1 87 ? 10.078 3.852 -13.527 1.00 87.31 87 GLN A C 1
ATOM 656 O O . GLN A 1 87 ? 10.752 4.876 -13.619 1.00 87.31 87 GLN A O 1
ATOM 661 N N . ARG A 1 88 ? 8.829 3.890 -13.050 1.00 86.88 88 ARG A N 1
ATOM 662 C CA . ARG A 1 88 ? 8.177 5.143 -12.623 1.00 86.88 88 ARG A CA 1
ATOM 663 C C . ARG A 1 88 ? 8.811 5.755 -11.377 1.00 86.88 88 ARG A C 1
ATOM 665 O O . ARG A 1 88 ? 8.768 6.974 -11.210 1.00 86.88 88 ARG A O 1
ATOM 672 N N . ARG A 1 89 ? 9.407 4.931 -10.508 1.00 81.25 89 ARG A N 1
ATOM 673 C CA . ARG A 1 89 ? 10.184 5.394 -9.350 1.00 81.25 89 ARG A CA 1
ATOM 674 C C . ARG A 1 89 ? 11.457 6.124 -9.787 1.00 81.25 89 ARG A C 1
ATOM 676 O O . ARG A 1 89 ? 11.786 7.152 -9.205 1.00 81.25 89 ARG A O 1
ATOM 683 N N . THR A 1 90 ? 12.192 5.588 -10.762 1.00 76.62 90 THR A N 1
ATOM 684 C CA . THR A 1 90 ? 13.499 6.125 -11.191 1.00 76.62 90 THR A CA 1
ATOM 685 C C . THR A 1 90 ? 13.394 7.181 -12.294 1.00 76.62 90 THR A C 1
ATOM 687 O O . THR A 1 90 ? 14.223 8.084 -12.348 1.00 76.62 90 THR A O 1
ATOM 690 N N . GLY A 1 91 ? 12.376 7.101 -13.151 1.00 67.62 91 GLY A N 1
ATOM 691 C CA . GLY A 1 91 ? 12.253 7.885 -14.383 1.00 67.62 91 GLY A CA 1
ATOM 692 C C . GLY A 1 91 ? 11.692 9.302 -14.235 1.00 67.62 91 GLY A C 1
ATOM 693 O O . GLY A 1 91 ? 11.605 10.016 -15.231 1.00 67.62 91 GLY A O 1
ATOM 694 N N . GLY A 1 92 ? 11.285 9.735 -13.035 1.00 60.88 92 GLY A N 1
ATOM 695 C CA . GLY A 1 92 ? 10.805 11.099 -12.741 1.00 60.88 92 GLY A CA 1
ATOM 696 C C . GLY A 1 92 ? 9.468 11.510 -13.393 1.00 60.88 92 GLY A C 1
ATOM 697 O O . GLY A 1 92 ? 8.744 12.335 -12.838 1.00 60.88 92 GLY A O 1
ATOM 698 N N . HIS A 1 93 ? 9.092 10.920 -14.531 1.00 58.62 93 HIS A N 1
ATOM 699 C CA . HIS A 1 93 ? 7.798 11.078 -15.197 1.00 58.62 93 HIS A CA 1
ATOM 700 C C . HIS A 1 93 ? 6.805 10.008 -14.710 1.00 58.62 93 HIS A C 1
ATOM 702 O O . HIS A 1 93 ? 7.130 8.827 -14.651 1.00 58.62 93 HIS A O 1
ATOM 708 N N . GLY A 1 94 ? 5.577 10.409 -14.359 1.00 67.06 94 GLY A N 1
ATOM 709 C CA . GLY A 1 94 ? 4.508 9.476 -13.956 1.00 67.06 94 GLY A CA 1
ATOM 710 C C . GLY A 1 94 ? 4.458 9.098 -12.466 1.00 67.06 94 GLY A C 1
ATOM 711 O O . GLY A 1 94 ? 3.555 8.364 -12.059 1.00 67.06 94 GLY A O 1
ATOM 712 N N . GLY A 1 95 ? 5.352 9.638 -11.628 1.00 68.94 95 GLY A N 1
ATOM 713 C CA . GLY A 1 95 ? 5.365 9.379 -10.179 1.00 68.94 95 GLY A CA 1
ATOM 714 C C . GLY A 1 95 ? 4.092 9.833 -9.447 1.00 68.94 95 GLY A C 1
ATOM 715 O O . GLY A 1 95 ? 3.641 9.160 -8.524 1.00 68.94 95 GLY A O 1
ATOM 716 N N . GLY A 1 96 ? 3.458 10.923 -9.897 1.00 74.38 96 GLY A N 1
ATOM 717 C CA . GLY A 1 96 ? 2.190 11.404 -9.330 1.00 74.38 96 GLY A CA 1
ATOM 718 C C . GLY A 1 96 ? 1.009 10.452 -9.567 1.00 74.38 96 GLY A C 1
ATOM 719 O O . GLY A 1 96 ? 0.251 10.176 -8.638 1.00 74.38 96 GLY A O 1
ATOM 720 N N . ASP A 1 97 ? 0.891 9.894 -10.780 1.00 84.94 97 ASP A N 1
ATOM 721 C CA . ASP A 1 97 ? -0.121 8.875 -11.113 1.00 84.94 97 ASP A CA 1
ATOM 722 C C . ASP A 1 97 ? 0.117 7.583 -10.320 1.00 84.94 97 ASP A C 1
ATOM 724 O O . ASP A 1 97 ? -0.808 7.010 -9.740 1.00 84.94 97 ASP A O 1
ATOM 728 N N . LEU A 1 98 ? 1.382 7.160 -10.213 1.00 88.50 98 LEU A N 1
ATOM 729 C CA . LEU A 1 98 ? 1.751 5.990 -9.422 1.00 88.50 98 LEU A CA 1
ATOM 730 C C . LEU A 1 98 ? 1.373 6.165 -7.945 1.00 88.50 98 LEU A C 1
ATOM 732 O O . LEU A 1 98 ? 0.725 5.288 -7.373 1.00 88.50 98 LEU A O 1
ATOM 736 N N . GLN A 1 99 ? 1.716 7.302 -7.335 1.00 89.25 99 GLN A N 1
ATOM 737 C CA . GLN A 1 99 ? 1.402 7.549 -5.927 1.00 89.25 99 GLN A CA 1
ATOM 738 C C . GLN A 1 99 ? -0.112 7.561 -5.675 1.00 89.25 99 GLN A C 1
ATOM 740 O O . GLN A 1 99 ? -0.575 7.012 -4.673 1.00 89.25 99 GLN A O 1
ATOM 745 N N . MET A 1 100 ? -0.906 8.124 -6.593 1.00 91.75 100 MET A N 1
ATOM 746 C CA . MET A 1 100 ? -2.368 8.085 -6.501 1.00 91.75 100 MET A CA 1
ATOM 747 C C . MET A 1 100 ? -2.895 6.642 -6.519 1.00 91.75 100 MET A C 1
ATOM 749 O O . MET A 1 100 ? -3.719 6.275 -5.678 1.00 91.75 100 MET A O 1
ATOM 753 N N . ARG A 1 101 ? -2.397 5.801 -7.431 1.00 93.69 101 ARG A N 1
ATOM 754 C CA . ARG A 1 101 ? -2.803 4.389 -7.543 1.00 93.69 101 ARG A CA 1
ATOM 755 C C . ARG A 1 101 ? -2.405 3.575 -6.312 1.00 93.69 101 ARG A C 1
ATOM 757 O O . ARG A 1 101 ? -3.214 2.783 -5.828 1.00 93.69 101 ARG A O 1
ATOM 764 N N . ILE A 1 102 ? -1.218 3.824 -5.753 1.00 93.88 102 ILE A N 1
ATOM 765 C CA . ILE A 1 102 ? -0.762 3.220 -4.491 1.00 93.88 102 ILE A CA 1
ATOM 766 C C . ILE A 1 102 ? -1.700 3.601 -3.342 1.00 93.88 102 ILE A C 1
ATOM 768 O O . ILE A 1 102 ? -2.128 2.720 -2.599 1.00 93.88 102 ILE A O 1
ATOM 772 N N . ASN A 1 103 ? -2.090 4.875 -3.225 1.00 93.56 103 ASN A N 1
ATOM 773 C CA . ASN A 1 103 ? -3.019 5.326 -2.181 1.00 93.56 103 ASN A CA 1
ATOM 774 C C . ASN A 1 103 ? -4.378 4.609 -2.280 1.00 93.56 103 ASN A C 1
ATOM 776 O O . ASN A 1 103 ? -4.922 4.159 -1.270 1.00 93.56 103 ASN A O 1
ATOM 780 N N . VAL A 1 104 ? -4.911 4.448 -3.497 1.00 92.81 104 VAL A N 1
ATOM 781 C CA . VAL A 1 104 ? -6.165 3.712 -3.731 1.00 92.81 104 VAL A CA 1
ATOM 782 C C . VAL A 1 104 ? -6.012 2.227 -3.370 1.00 92.81 104 VAL A C 1
ATOM 784 O O . VAL A 1 104 ? -6.877 1.666 -2.692 1.00 92.81 104 VAL A O 1
ATOM 787 N N . ALA A 1 105 ? -4.917 1.584 -3.781 1.00 95.12 105 ALA A N 1
ATOM 788 C CA . ALA A 1 105 ? -4.629 0.187 -3.456 1.00 95.12 105 ALA A CA 1
ATOM 789 C C . ALA A 1 105 ? -4.476 -0.033 -1.940 1.00 95.12 105 ALA A C 1
ATOM 791 O O . ALA A 1 105 ? -5.093 -0.941 -1.380 1.00 95.12 105 ALA A O 1
ATOM 792 N N . ALA A 1 106 ? -3.735 0.835 -1.254 1.00 93.38 106 ALA A N 1
ATOM 793 C CA . ALA A 1 106 ? -3.546 0.786 0.191 1.00 93.38 106 ALA A CA 1
ATOM 794 C C . ALA A 1 106 ? -4.865 0.974 0.953 1.00 93.38 106 ALA A C 1
ATOM 796 O O . ALA A 1 106 ? -5.158 0.210 1.876 1.00 93.38 106 ALA A O 1
ATOM 797 N N . GLY A 1 107 ? -5.716 1.907 0.513 1.00 91.38 107 GLY A N 1
ATOM 798 C CA . GLY A 1 107 ? -7.058 2.087 1.068 1.00 91.38 107 GLY A CA 1
ATOM 799 C C . GLY A 1 107 ? -7.921 0.829 0.919 1.00 91.38 107 GLY A C 1
ATOM 800 O O . GLY A 1 107 ? -8.602 0.420 1.864 1.00 91.38 107 GLY A O 1
ATOM 801 N N . ARG A 1 108 ? -7.846 0.145 -0.234 1.00 91.81 108 ARG A N 1
ATOM 802 C CA . ARG A 1 108 ? -8.507 -1.157 -0.439 1.00 91.81 108 ARG A CA 1
ATOM 803 C C . ARG A 1 108 ? -7.983 -2.218 0.525 1.00 91.81 108 ARG A C 1
ATOM 805 O O . ARG A 1 108 ? -8.792 -2.920 1.134 1.00 91.81 108 ARG A O 1
ATOM 812 N N . GLN A 1 109 ? -6.669 -2.324 0.710 1.00 90.88 109 GLN A N 1
ATOM 813 C CA . GLN A 1 109 ? -6.076 -3.292 1.639 1.00 90.88 109 GLN A CA 1
ATOM 814 C C . GLN A 1 109 ? -6.454 -3.000 3.098 1.00 90.88 109 GLN A C 1
ATOM 816 O O . GLN A 1 109 ? -6.874 -3.908 3.816 1.00 90.88 109 GLN A O 1
ATOM 821 N N . ALA A 1 110 ? -6.423 -1.734 3.516 1.00 88.06 110 ALA A N 1
ATOM 822 C CA . ALA A 1 110 ? -6.856 -1.306 4.844 1.00 88.06 110 ALA A CA 1
ATOM 823 C C . ALA A 1 110 ? -8.325 -1.669 5.121 1.00 88.06 110 ALA A C 1
ATOM 825 O O . ALA A 1 110 ? -8.672 -2.125 6.213 1.00 88.06 110 ALA A O 1
ATOM 826 N N . MET A 1 111 ? -9.196 -1.537 4.117 1.00 82.75 111 MET A N 1
ATOM 827 C CA . MET A 1 111 ? -10.594 -1.956 4.227 1.00 82.75 111 MET A CA 1
ATOM 828 C C . MET A 1 111 ? -10.769 -3.480 4.228 1.00 82.75 111 MET A C 1
ATOM 830 O O . MET A 1 111 ? -11.634 -3.980 4.947 1.00 82.75 111 MET A O 1
ATOM 834 N N . ARG A 1 112 ? -9.947 -4.239 3.489 1.00 78.81 112 ARG A N 1
ATOM 835 C CA . ARG A 1 112 ? -9.958 -5.717 3.513 1.00 78.81 112 ARG A CA 1
ATOM 836 C C . ARG A 1 112 ? -9.630 -6.254 4.916 1.00 78.81 112 ARG A C 1
ATOM 838 O O . ARG A 1 112 ? -10.250 -7.228 5.347 1.00 78.81 112 ARG A O 1
ATOM 845 N N . SER A 1 113 ? -8.776 -5.562 5.674 1.00 59.84 113 SER A N 1
ATOM 846 C CA . SER A 1 113 ? -8.461 -5.879 7.077 1.00 59.84 113 SER A CA 1
ATOM 847 C C . SER A 1 113 ? -9.626 -5.667 8.058 1.00 59.84 113 SER A C 1
ATOM 849 O O . SER A 1 113 ? -9.605 -6.236 9.147 1.00 59.84 113 SER A O 1
ATOM 851 N N . LYS A 1 114 ? -10.700 -4.944 7.698 1.00 54.69 114 LYS A N 1
ATOM 852 C CA . LYS A 1 114 ? -11.887 -4.756 8.570 1.00 54.69 114 LYS A CA 1
ATOM 853 C C . LYS A 1 114 ? -12.635 -6.060 8.883 1.00 54.69 114 LYS A C 1
ATOM 855 O O . LYS A 1 114 ? -13.358 -6.133 9.882 1.00 54.69 114 LYS A O 1
ATOM 860 N N . LYS A 1 115 ? -12.426 -7.113 8.082 1.00 50.78 115 LYS A N 1
ATOM 861 C CA . LYS A 1 115 ? -12.900 -8.473 8.396 1.00 50.78 115 LYS A CA 1
ATOM 862 C C . LYS A 1 115 ? -12.179 -9.084 9.609 1.00 50.78 115 LYS A C 1
ATOM 864 O O . LYS A 1 115 ? -12.753 -9.924 10.291 1.00 50.78 115 LYS A O 1
ATOM 869 N N . ILE A 1 116 ? -10.972 -8.614 9.934 1.00 50.94 116 ILE A N 1
ATOM 870 C CA . ILE A 1 116 ? -10.189 -9.074 11.089 1.00 50.94 116 ILE A CA 1
ATOM 871 C C . ILE A 1 116 ? -10.689 -8.416 12.373 1.00 50.94 116 ILE A C 1
ATOM 873 O O . ILE A 1 116 ? -10.821 -9.096 13.376 1.00 50.94 116 ILE A O 1
ATOM 877 N N . THR A 1 117 ? -11.060 -7.133 12.368 1.00 51.00 117 THR A N 1
ATOM 878 C CA . THR A 1 117 ? -11.617 -6.473 13.567 1.00 51.00 117 THR A CA 1
ATOM 879 C C . THR A 1 117 ? -12.981 -7.043 13.960 1.00 51.00 117 THR A C 1
ATOM 881 O O . THR A 1 117 ? -13.288 -7.160 15.144 1.00 51.00 117 THR A O 1
ATOM 884 N N . SER A 1 118 ? -13.806 -7.425 12.982 1.00 52.41 118 SER A N 1
ATOM 885 C CA . SER A 1 118 ? -15.083 -8.107 13.229 1.00 52.41 118 SER A CA 1
ATOM 886 C C . SER A 1 118 ? -14.879 -9.553 13.698 1.00 52.41 118 SER A C 1
ATOM 888 O O . SER A 1 118 ? -15.543 -9.960 14.650 1.00 52.41 118 SER A O 1
ATOM 890 N N . ALA A 1 119 ? -13.911 -10.283 13.132 1.00 48.41 119 ALA A N 1
ATOM 891 C CA . ALA A 1 119 ? -13.502 -11.602 13.624 1.00 48.41 119 ALA A CA 1
ATOM 892 C C . ALA A 1 119 ? -12.889 -11.546 15.038 1.00 48.41 119 ALA A C 1
ATOM 894 O O . ALA A 1 119 ? -13.255 -12.338 15.898 1.00 48.41 119 ALA A O 1
ATOM 895 N N . LEU A 1 120 ? -12.036 -10.562 15.328 1.00 45.19 120 LEU A N 1
ATOM 896 C CA . LEU A 1 120 ? -11.444 -10.326 16.647 1.00 45.19 120 LEU A CA 1
ATOM 897 C C . LEU A 1 120 ? -12.519 -9.961 17.677 1.00 45.19 120 LEU A C 1
ATOM 899 O O . LEU A 1 120 ? -12.508 -10.477 18.786 1.00 45.19 120 LEU A O 1
ATOM 903 N N . ARG A 1 121 ? -13.505 -9.138 17.300 1.00 54.47 121 ARG A N 1
ATOM 904 C CA . ARG A 1 121 ? -14.660 -8.805 18.150 1.00 54.47 121 ARG A CA 1
ATOM 905 C C . ARG A 1 121 ? -15.561 -10.018 18.406 1.00 54.47 121 ARG A C 1
ATOM 907 O O . ARG A 1 121 ? -16.121 -10.120 19.491 1.00 54.47 121 ARG A O 1
ATOM 914 N N . ALA A 1 122 ? -15.688 -10.931 17.442 1.00 50.06 122 ALA A N 1
ATOM 915 C CA . ALA A 1 122 ? -16.382 -12.203 17.636 1.00 50.06 122 ALA A CA 1
ATOM 916 C C . ALA A 1 122 ? -15.609 -13.129 18.592 1.00 50.06 122 ALA A C 1
ATOM 918 O O . ALA A 1 122 ? -16.214 -13.706 19.489 1.00 50.06 122 ALA A O 1
ATOM 919 N N . LEU A 1 123 ? -14.280 -13.199 18.469 1.00 45.50 123 LEU A N 1
ATOM 920 C CA . LEU A 1 123 ? -13.418 -13.987 19.357 1.00 45.50 123 LEU A CA 1
ATOM 921 C C . LEU A 1 123 ? -13.392 -13.442 20.794 1.00 45.50 123 LEU A C 1
ATOM 923 O O . LEU A 1 123 ? -13.489 -14.221 21.737 1.00 45.50 123 LEU A O 1
ATOM 927 N N . VAL A 1 124 ? -13.352 -12.118 20.972 1.00 53.97 124 VAL A N 1
ATOM 928 C CA . VAL A 1 124 ? -13.462 -11.468 22.292 1.00 53.97 124 VAL A CA 1
ATOM 929 C C . VAL A 1 124 ? -14.824 -11.762 22.934 1.00 53.97 124 VAL A C 1
ATOM 931 O O . VAL A 1 124 ? -14.884 -12.127 24.102 1.00 53.97 124 VAL A O 1
ATOM 934 N N . ARG A 1 125 ? -15.917 -11.715 22.159 1.00 59.97 125 ARG A N 1
ATOM 935 C CA . ARG A 1 125 ? -17.274 -12.008 22.655 1.00 59.97 125 ARG A CA 1
ATOM 936 C C . ARG A 1 125 ? -17.468 -13.473 23.068 1.00 59.97 125 ARG A C 1
ATOM 938 O O . ARG A 1 125 ? -18.215 -13.744 24.002 1.00 59.97 125 ARG A O 1
ATOM 945 N N . ILE A 1 126 ? -16.801 -14.406 22.386 1.00 52.53 126 ILE A N 1
ATOM 946 C CA . ILE A 1 126 ? -16.767 -15.829 22.763 1.00 52.53 126 ILE A CA 1
ATOM 947 C C . ILE A 1 126 ? -15.961 -16.023 24.058 1.00 52.53 126 ILE A C 1
ATOM 949 O O . ILE A 1 126 ? -16.354 -16.815 24.911 1.00 52.53 126 ILE A O 1
ATOM 953 N N . GLY A 1 127 ? -14.869 -15.270 24.228 1.00 38.59 127 GLY A N 1
ATOM 954 C CA . GLY A 1 127 ? -14.055 -15.280 25.446 1.00 38.59 127 GLY A CA 1
ATOM 955 C C . GLY A 1 127 ? -14.790 -14.769 26.690 1.00 38.59 127 GLY A C 1
ATOM 956 O O . GLY A 1 127 ? -14.601 -15.327 27.769 1.00 38.59 127 GLY A O 1
ATOM 957 N N . ASP A 1 128 ? -15.662 -13.770 26.540 1.00 45.81 128 ASP A N 1
ATOM 958 C CA . ASP A 1 128 ? -16.474 -13.241 27.646 1.00 45.81 128 ASP A CA 1
ATOM 959 C C . ASP A 1 128 ? -17.643 -14.172 28.017 1.00 45.81 128 ASP A C 1
ATOM 961 O O . ASP A 1 128 ? -17.890 -14.402 29.199 1.00 45.81 128 ASP A O 1
ATOM 965 N N . ALA A 1 129 ? -18.296 -14.812 27.037 1.00 51.31 129 ALA A N 1
ATOM 966 C CA . ALA A 1 129 ? -19.374 -15.780 27.291 1.00 51.31 129 ALA A CA 1
ATOM 967 C C . ALA A 1 129 ? -18.899 -17.038 28.052 1.00 51.31 129 ALA A C 1
ATOM 969 O O . ALA A 1 129 ? -19.669 -17.660 28.782 1.00 51.31 129 ALA A O 1
ATOM 970 N N . GLY A 1 130 ? -17.620 -17.404 27.917 1.00 43.75 130 GLY A N 1
ATOM 971 C CA . GLY A 1 130 ? -17.010 -18.505 28.669 1.00 43.75 130 GLY A CA 1
ATOM 972 C C . GLY A 1 130 ? -16.747 -18.195 30.147 1.00 43.75 130 GLY A C 1
ATOM 973 O O . GLY A 1 130 ? -16.553 -19.124 30.928 1.00 43.75 130 GLY A O 1
ATOM 974 N N . LYS A 1 131 ? -16.756 -16.918 30.555 1.00 49.75 131 LYS A N 1
ATOM 975 C CA . LYS A 1 131 ? -16.532 -16.505 31.951 1.00 49.75 131 LYS A CA 1
ATOM 976 C C . LYS A 1 131 ? -17.811 -16.393 32.780 1.00 49.75 131 LYS A C 1
ATOM 978 O O . LYS A 1 131 ? -17.726 -16.425 34.001 1.00 49.75 131 LYS A O 1
ATOM 983 N N . GLU A 1 132 ? -18.977 -16.318 32.143 1.00 49.66 132 GLU A N 1
ATOM 984 C CA . GLU A 1 132 ? -20.276 -16.211 32.829 1.00 49.66 132 GLU A CA 1
ATOM 985 C C . GLU A 1 132 ? -20.932 -17.575 33.119 1.00 49.66 132 GLU A C 1
ATOM 987 O O . GLU A 1 132 ? -21.894 -17.643 33.877 1.00 49.66 132 GLU A O 1
ATOM 992 N N . SER A 1 133 ? -20.403 -18.673 32.563 1.00 50.12 133 SER A N 1
ATOM 993 C CA . SER A 1 133 ? -20.939 -20.033 32.758 1.00 50.12 133 SER A CA 1
ATOM 994 C C . SER A 1 133 ? -20.168 -20.878 33.788 1.00 50.12 133 SER A C 1
ATOM 996 O O . SER A 1 133 ? -20.476 -22.057 33.956 1.00 50.12 133 SER A O 1
ATOM 998 N N . GLY A 1 134 ? -19.163 -20.302 34.454 1.00 48.44 134 GLY A N 1
ATOM 999 C CA . GLY A 1 134 ? -18.405 -20.936 35.534 1.00 48.44 134 GLY A CA 1
ATOM 1000 C C . GLY A 1 134 ? -18.758 -20.333 36.891 1.00 48.44 134 GLY A C 1
ATOM 1001 O O . GLY A 1 134 ? -17.962 -19.573 37.437 1.00 48.44 134 GLY A O 1
ATOM 1002 N N . VAL A 1 135 ? -19.949 -20.659 37.398 1.00 44.47 135 VAL A N 1
ATOM 1003 C CA . VAL A 1 135 ? -20.319 -20.564 38.823 1.00 44.47 135 VAL A CA 1
ATOM 1004 C C . VAL A 1 135 ? -20.464 -21.978 39.357 1.00 44.47 135 VAL A C 1
ATOM 1006 O O . VAL A 1 135 ? -21.121 -22.785 38.662 1.00 44.47 135 VAL A O 1
#

Radius of gyration: 20.12 Å; chains: 1; bounding box: 42×39×57 Å